Protein AF-A0A6H1K9W4-F1 (afdb_monomer)

Secondary structure (DSSP, 8-state):
--HHHHHHHHHHHHHHHHHHHTT--GGGTT-B-SSTT-BHHHHTT---PPPHHHHHHHHHHHGGGHHHHHHTSSSPPPPPPPTT--HHHHHHHHTT---

Sequence (99 aa):
MDDDEILRS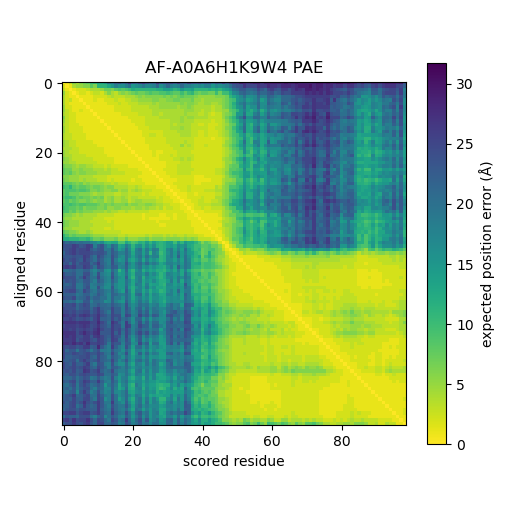HGEALALFGTRVQAVRDDQWDGPTPCTDWSVRALVGAEERLPDRLASAALREVEPYARGLSASGLFAPAVEPPPDADALTRLLCLLGRRP

Mean predicted aligned error: 10.66 Å

Nearest PDB structures (foldseek):
  1bbu-assembly1_A-2  TM=2.500E-01  e=7.419E+00  Escherichia coli K-12

pLDDT: mean 90.24, std 6.72, range [63.31, 97.44]

Structure (mmCIF, N/CA/C/O backbone):
data_AF-A0A6H1K9W4-F1
#
_entry.id   AF-A0A6H1K9W4-F1
#
loop_
_atom_site.group_PDB
_atom_site.id
_atom_site.type_symbol
_atom_site.label_atom_id
_atom_site.label_alt_id
_atom_site.label_comp_id
_atom_site.label_asym_id
_atom_site.label_entity_id
_atom_site.label_seq_id
_atom_site.pdbx_PDB_ins_code
_atom_site.Cartn_x
_atom_site.Cartn_y
_atom_site.Cartn_z
_atom_site.occupancy
_atom_site.B_iso_or_equiv
_atom_site.auth_seq_id
_atom_site.auth_comp_id
_atom_site.auth_asym_id
_atom_site.auth_atom_id
_atom_site.pdbx_PDB_model_num
ATOM 1 N N . MET A 1 1 ? 33.830 6.967 -4.535 1.00 63.31 1 MET A N 1
ATOM 2 C CA . MET A 1 1 ? 32.503 7.350 -5.039 1.00 63.31 1 MET A CA 1
ATOM 3 C C . MET A 1 1 ? 32.008 8.399 -4.081 1.00 63.31 1 MET A C 1
ATOM 5 O O . MET A 1 1 ? 32.097 8.154 -2.884 1.00 63.31 1 MET A O 1
ATOM 9 N N . ASP A 1 2 ? 31.684 9.572 -4.600 1.00 89.94 2 ASP A N 1
ATOM 10 C CA . ASP A 1 2 ? 31.289 10.732 -3.804 1.00 89.94 2 ASP A CA 1
ATOM 11 C C . ASP A 1 2 ? 29.798 10.636 -3.440 1.00 89.94 2 ASP A C 1
ATOM 13 O O . ASP A 1 2 ? 29.003 10.152 -4.250 1.00 89.94 2 ASP A O 1
ATOM 17 N N . ASP A 1 3 ? 29.407 11.059 -2.238 1.00 86.69 3 ASP A N 1
ATOM 18 C CA . ASP A 1 3 ? 28.018 10.920 -1.768 1.00 86.69 3 ASP A CA 1
ATOM 19 C C . ASP A 1 3 ? 27.053 11.769 -2.618 1.00 86.69 3 ASP A C 1
ATOM 21 O O . ASP A 1 3 ? 25.948 11.327 -2.946 1.00 86.69 3 ASP A O 1
ATOM 25 N N . ASP A 1 4 ? 27.502 12.940 -3.080 1.00 90.88 4 ASP A N 1
ATOM 26 C CA . ASP A 1 4 ? 26.736 13.810 -3.981 1.00 90.88 4 ASP A CA 1
ATOM 27 C C . ASP A 1 4 ? 26.510 13.165 -5.356 1.00 90.88 4 ASP A C 1
ATOM 29 O O . ASP A 1 4 ? 25.444 13.301 -5.967 1.00 90.88 4 ASP A O 1
ATOM 33 N N . GLU A 1 5 ? 27.491 12.405 -5.845 1.00 94.06 5 GLU A N 1
ATOM 34 C CA . GLU A 1 5 ? 27.373 11.655 -7.093 1.00 94.06 5 GLU A CA 1
ATOM 35 C C . GLU A 1 5 ? 26.330 10.533 -6.974 1.00 94.06 5 GLU A C 1
ATOM 37 O O . GLU A 1 5 ? 25.516 10.349 -7.888 1.00 94.06 5 GLU A O 1
ATOM 42 N N . ILE A 1 6 ? 26.314 9.826 -5.836 1.00 94.06 6 ILE A N 1
ATOM 43 C CA . ILE A 1 6 ? 25.327 8.778 -5.534 1.00 94.06 6 ILE A CA 1
ATOM 44 C C . ILE A 1 6 ? 23.918 9.372 -5.490 1.00 94.06 6 ILE A C 1
ATOM 46 O O . ILE A 1 6 ? 23.011 8.849 -6.144 1.00 94.06 6 ILE A O 1
ATOM 50 N N . LEU A 1 7 ? 23.728 10.476 -4.764 1.00 95.38 7 LEU A N 1
ATOM 51 C CA . LEU A 1 7 ? 22.422 11.123 -4.625 1.00 95.38 7 LEU A CA 1
ATOM 52 C C . LEU A 1 7 ? 21.902 11.667 -5.961 1.00 95.38 7 LEU A C 1
ATOM 54 O O . LEU A 1 7 ? 20.724 11.488 -6.282 1.00 95.38 7 LEU A O 1
ATOM 58 N N . ARG A 1 8 ? 22.774 12.268 -6.779 1.00 94.81 8 ARG A N 1
ATOM 59 C CA . ARG A 1 8 ? 22.409 12.742 -8.122 1.00 94.81 8 ARG A CA 1
ATOM 60 C C . ARG A 1 8 ? 21.978 11.588 -9.029 1.00 94.81 8 ARG A C 1
ATOM 62 O O . ARG A 1 8 ? 20.915 11.660 -9.644 1.00 94.81 8 ARG A O 1
ATOM 69 N N . SER A 1 9 ? 22.772 10.517 -9.082 1.00 95.38 9 SER A N 1
ATOM 70 C CA . SER A 1 9 ? 22.464 9.322 -9.880 1.00 95.38 9 SER A CA 1
ATOM 71 C C . SER A 1 9 ? 21.146 8.672 -9.440 1.00 95.38 9 SER A C 1
ATOM 73 O O . SER A 1 9 ? 20.316 8.290 -10.267 1.00 95.38 9 SER A O 1
ATOM 75 N N . HIS A 1 10 ? 20.898 8.626 -8.128 1.00 93.25 10 HIS A N 1
ATOM 76 C CA . HIS A 1 10 ? 19.640 8.141 -7.571 1.00 93.25 10 HIS A CA 1
ATOM 77 C C . HIS A 1 10 ? 18.437 8.989 -8.018 1.00 93.25 10 HIS A C 1
ATOM 79 O O . HIS A 1 10 ? 17.419 8.440 -8.447 1.00 93.25 10 HIS A O 1
ATOM 85 N N . GLY A 1 11 ? 18.560 10.320 -7.987 1.00 95.81 11 GLY A N 1
ATOM 86 C CA . GLY A 1 11 ? 17.514 11.231 -8.459 1.00 95.81 11 GLY A CA 1
ATOM 87 C C . GLY A 1 11 ? 17.197 11.062 -9.949 1.00 95.81 11 GLY A C 1
ATOM 88 O O . GLY A 1 11 ? 16.027 10.986 -10.331 1.00 95.81 11 GLY A O 1
ATOM 89 N N . GLU A 1 12 ? 18.227 10.935 -10.790 1.00 97.44 12 GLU A N 1
ATOM 90 C CA . GLU A 1 12 ? 18.076 10.679 -12.230 1.00 97.44 12 GLU A CA 1
ATOM 91 C C . GLU A 1 12 ? 17.371 9.338 -12.497 1.00 97.44 12 GLU A C 1
ATOM 93 O O . GLU A 1 12 ? 16.456 9.264 -13.325 1.00 97.44 12 GLU A O 1
ATOM 98 N N . ALA A 1 13 ? 17.736 8.288 -11.755 1.00 95.88 13 ALA A N 1
ATOM 99 C CA . ALA A 1 13 ? 17.106 6.975 -11.857 1.00 95.88 13 ALA A CA 1
ATOM 100 C C . ALA A 1 13 ? 15.612 7.010 -11.486 1.00 95.88 13 ALA A C 1
ATOM 102 O O . ALA A 1 13 ? 14.787 6.466 -12.227 1.00 95.88 13 ALA A O 1
ATOM 103 N N . LEU A 1 14 ? 15.242 7.689 -10.392 1.00 95.38 14 LEU A N 1
ATOM 104 C CA . LEU A 1 14 ? 13.839 7.836 -9.985 1.00 95.38 14 LEU A CA 1
ATOM 105 C C . LEU A 1 14 ? 13.015 8.625 -11.013 1.00 95.38 14 LEU A C 1
ATOM 107 O O . LEU A 1 14 ? 11.885 8.235 -11.316 1.00 95.38 14 LEU A O 1
ATOM 111 N N . ALA A 1 15 ? 13.575 9.687 -11.600 1.00 95.19 15 ALA A N 1
ATOM 112 C CA . ALA A 1 15 ? 12.893 10.468 -12.634 1.00 95.19 15 ALA A CA 1
ATOM 113 C C . ALA A 1 15 ? 12.631 9.637 -13.904 1.00 95.19 15 ALA A C 1
ATOM 115 O O . ALA A 1 15 ? 11.528 9.653 -14.466 1.00 95.19 15 ALA A O 1
ATOM 116 N N . LEU A 1 16 ? 13.628 8.861 -14.341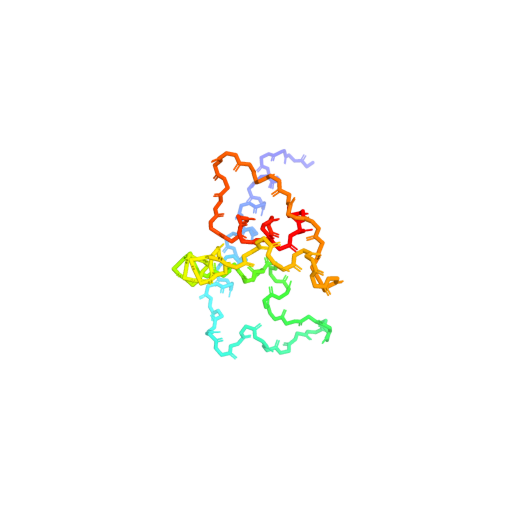 1.00 96.75 16 LEU A N 1
ATOM 117 C CA . LEU A 1 16 ? 13.508 7.966 -15.493 1.00 96.75 16 LEU A CA 1
ATOM 118 C C . LEU A 1 16 ? 12.503 6.834 -15.250 1.00 96.75 16 LEU A C 1
ATOM 120 O O . LEU A 1 16 ? 11.760 6.479 -16.172 1.00 96.75 16 LEU A O 1
ATOM 124 N N . PHE A 1 17 ? 12.479 6.275 -14.040 1.00 94.19 17 PHE A N 1
ATOM 125 C CA . PHE A 1 17 ? 11.500 5.270 -13.629 1.00 94.19 17 PHE A CA 1
ATOM 126 C C . PHE A 1 17 ? 10.081 5.851 -13.629 1.00 94.19 17 PHE A C 1
ATOM 128 O O . PHE A 1 17 ? 9.207 5.323 -14.317 1.00 94.19 17 PHE A O 1
ATOM 135 N N . GLY A 1 18 ? 9.870 6.985 -12.953 1.00 93.50 18 GLY A N 1
ATOM 136 C CA . GLY A 1 18 ? 8.563 7.640 -12.865 1.00 93.50 18 GLY A CA 1
ATOM 137 C C . GLY A 1 18 ? 7.980 7.991 -14.235 1.00 93.50 18 GLY A C 1
ATOM 138 O O . GLY A 1 18 ? 6.815 7.699 -14.495 1.00 93.50 18 GLY A O 1
ATOM 139 N N . THR A 1 19 ? 8.812 8.501 -15.152 1.00 97.06 19 THR A N 1
ATOM 140 C CA . THR A 1 19 ? 8.408 8.802 -16.541 1.00 97.06 19 THR A CA 1
ATOM 141 C C . THR A 1 19 ? 7.850 7.566 -17.263 1.00 97.06 19 THR A C 1
ATOM 143 O O . THR A 1 19 ? 6.921 7.677 -18.059 1.00 97.06 19 THR A O 1
ATOM 146 N N . ARG A 1 20 ? 8.395 6.371 -16.992 1.00 95.25 20 ARG A N 1
ATOM 147 C CA . ARG A 1 20 ? 7.952 5.111 -17.616 1.00 95.25 20 ARG A CA 1
ATOM 148 C C . ARG A 1 20 ? 6.680 4.566 -16.979 1.00 95.25 20 ARG A C 1
ATOM 150 O O . ARG A 1 20 ? 5.789 4.152 -17.712 1.00 95.25 20 ARG A O 1
ATOM 157 N N . VAL A 1 21 ? 6.575 4.601 -15.650 1.00 94.00 21 VAL A N 1
ATOM 158 C CA . VAL A 1 21 ? 5.362 4.178 -14.924 1.00 94.00 21 VAL A CA 1
ATOM 159 C C . VAL A 1 21 ? 4.159 5.028 -15.342 1.00 94.00 21 VAL A C 1
ATOM 161 O O . VAL A 1 21 ? 3.087 4.491 -15.592 1.00 94.00 21 VAL A O 1
ATOM 164 N N . GLN A 1 22 ? 4.352 6.339 -15.508 1.00 92.44 22 GLN A N 1
ATOM 165 C CA . GLN A 1 22 ? 3.302 7.264 -15.955 1.00 92.44 22 GLN A CA 1
ATOM 166 C C . GLN A 1 22 ? 2.829 7.025 -17.399 1.00 92.44 22 GLN A C 1
ATOM 168 O O . GLN A 1 22 ? 1.750 7.482 -17.764 1.00 92.44 22 GLN A O 1
ATOM 173 N N . ALA A 1 23 ? 3.614 6.327 -18.223 1.00 95.38 23 ALA A N 1
ATOM 174 C CA . ALA A 1 23 ? 3.249 6.005 -19.601 1.00 95.38 23 ALA A CA 1
ATOM 175 C C . ALA A 1 23 ? 2.437 4.698 -19.732 1.00 95.38 23 ALA A C 1
ATOM 177 O O . ALA A 1 23 ? 1.985 4.378 -20.834 1.00 95.38 23 ALA A O 1
ATOM 178 N N . VAL A 1 24 ? 2.262 3.938 -18.642 1.00 93.44 24 VAL A N 1
ATOM 179 C CA . VAL A 1 24 ? 1.461 2.704 -18.618 1.00 93.44 24 VAL A CA 1
ATOM 180 C C . VAL A 1 24 ? -0.021 3.072 -18.670 1.00 93.44 24 VAL A C 1
ATOM 182 O O . VAL A 1 24 ? -0.523 3.790 -17.807 1.00 93.44 24 VAL A O 1
ATOM 185 N N . ARG A 1 25 ? -0.730 2.591 -19.693 1.00 92.38 25 ARG A N 1
ATOM 186 C CA . ARG A 1 25 ? -2.183 2.767 -19.817 1.00 92.38 25 ARG A CA 1
ATOM 187 C C . ARG A 1 25 ? -2.939 1.802 -18.900 1.00 92.38 25 ARG A C 1
ATOM 189 O O . ARG A 1 25 ? -2.415 0.750 -18.542 1.00 92.38 25 ARG A O 1
ATOM 196 N N . ASP A 1 26 ? -4.204 2.107 -18.617 1.00 86.50 26 ASP A N 1
ATOM 197 C CA . ASP A 1 26 ? -5.059 1.290 -17.744 1.00 86.50 26 ASP A CA 1
ATOM 198 C C . ASP A 1 26 ? -5.159 -0.181 -18.190 1.00 86.50 26 ASP A C 1
ATOM 200 O O . ASP A 1 26 ? -5.107 -1.086 -17.362 1.00 86.50 26 ASP A O 1
ATOM 204 N N . ASP A 1 27 ? -5.219 -0.433 -19.502 1.00 90.06 27 ASP A N 1
ATOM 205 C CA . ASP A 1 27 ? -5.281 -1.776 -20.099 1.00 90.06 27 ASP A CA 1
ATOM 206 C C . ASP A 1 27 ? -3.957 -2.559 -20.023 1.00 90.06 27 ASP A C 1
ATOM 208 O O . ASP A 1 27 ? -3.908 -3.732 -20.390 1.00 90.06 27 ASP A O 1
ATOM 212 N N . GLN A 1 28 ? -2.869 -1.924 -19.579 1.00 93.50 28 GLN A N 1
ATOM 213 C CA . GLN A 1 28 ? -1.522 -2.500 -19.588 1.00 93.50 28 GLN A CA 1
ATOM 214 C C . GLN A 1 28 ? -1.022 -2.930 -18.210 1.00 93.50 28 GLN A C 1
ATOM 216 O O . GLN A 1 28 ? 0.001 -3.613 -18.138 1.00 93.50 28 GLN A O 1
ATOM 221 N N . TRP A 1 29 ? -1.712 -2.564 -17.127 1.00 91.31 29 TRP A N 1
ATOM 222 C CA . TRP A 1 29 ? -1.281 -2.896 -15.764 1.00 91.31 29 TRP A CA 1
ATOM 223 C C . TRP A 1 29 ? -1.182 -4.401 -15.509 1.00 91.31 29 TRP A C 1
ATOM 225 O O . TRP A 1 29 ? -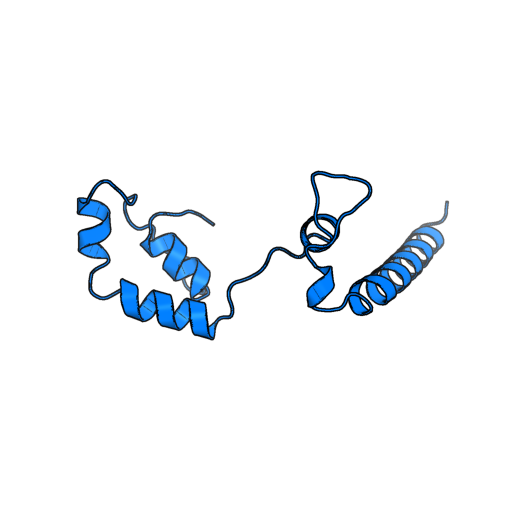0.298 -4.835 -14.768 1.00 91.31 29 TRP A O 1
ATOM 235 N N . ASP A 1 30 ? -2.017 -5.180 -16.197 1.00 90.19 30 ASP A N 1
ATOM 236 C CA . ASP A 1 30 ? -2.047 -6.645 -16.139 1.00 90.19 30 ASP A CA 1
ATOM 237 C C . ASP A 1 30 ? -1.287 -7.305 -17.306 1.00 90.19 30 ASP A C 1
ATOM 239 O O . ASP A 1 30 ? -1.343 -8.519 -17.500 1.00 90.19 30 ASP A O 1
ATOM 243 N N . GLY A 1 31 ? -0.567 -6.502 -18.098 1.00 91.12 31 GLY A N 1
ATOM 244 C CA . GLY A 1 31 ? 0.227 -6.970 -19.227 1.00 91.12 31 GLY A CA 1
ATOM 245 C C . GLY A 1 31 ? 1.418 -7.845 -18.803 1.00 91.12 31 GLY A C 1
ATOM 246 O O . GLY A 1 31 ? 1.918 -7.715 -17.680 1.00 91.12 31 GLY A O 1
ATOM 247 N N . PRO A 1 32 ? 1.904 -8.724 -19.702 1.00 88.75 32 PRO A N 1
ATOM 248 C CA . PRO A 1 32 ? 3.001 -9.639 -19.407 1.00 88.75 32 PRO A CA 1
ATOM 249 C C . PRO A 1 32 ? 4.320 -8.887 -19.219 1.00 88.75 32 PRO A C 1
ATOM 251 O O . PRO A 1 32 ? 4.612 -7.921 -19.927 1.00 88.75 32 PRO A O 1
ATOM 254 N N . THR A 1 33 ? 5.158 -9.385 -18.315 1.00 90.94 33 THR A N 1
ATOM 255 C CA . THR A 1 33 ? 6.537 -8.915 -18.141 1.00 90.94 33 THR A CA 1
ATOM 256 C C . THR A 1 33 ? 7.524 -10.066 -18.388 1.00 90.94 33 THR A C 1
ATOM 258 O O . THR A 1 33 ? 7.115 -11.230 -18.407 1.00 90.94 33 THR A O 1
ATOM 261 N N . PRO A 1 34 ? 8.828 -9.791 -18.600 1.00 92.75 34 PRO A N 1
ATOM 262 C CA . PRO A 1 34 ? 9.842 -10.844 -18.717 1.00 92.75 34 PRO A CA 1
ATOM 263 C C . PRO A 1 34 ? 9.920 -11.759 -17.485 1.00 92.75 34 PRO A C 1
ATOM 265 O O . PRO A 1 34 ? 10.268 -12.931 -17.610 1.00 92.75 34 PRO A O 1
ATOM 268 N N . CYS A 1 35 ? 9.569 -11.235 -16.308 1.00 88.50 35 CYS A N 1
ATOM 269 C CA . CYS A 1 35 ? 9.294 -12.032 -15.122 1.00 88.50 35 CYS A CA 1
ATOM 270 C C . CYS A 1 35 ? 7.854 -12.535 -15.235 1.00 88.50 35 CYS A C 1
ATOM 272 O O . CYS A 1 35 ? 6.925 -11.853 -14.818 1.00 88.50 35 CYS A O 1
ATOM 274 N N . THR A 1 36 ? 7.655 -13.709 -15.832 1.00 87.56 36 THR A N 1
ATOM 275 C CA . THR A 1 36 ? 6.322 -14.207 -16.225 1.00 87.56 36 THR A CA 1
ATOM 276 C C . THR A 1 36 ? 5.311 -14.309 -15.083 1.00 87.56 36 THR A C 1
ATOM 278 O O . THR A 1 36 ? 4.112 -14.305 -15.339 1.00 87.56 36 THR A O 1
ATOM 281 N N . ASP A 1 37 ? 5.781 -14.368 -13.839 1.00 87.19 37 ASP A N 1
ATOM 282 C CA . ASP A 1 37 ? 4.933 -14.402 -12.646 1.00 87.19 37 ASP A CA 1
ATOM 283 C C . ASP A 1 37 ? 4.391 -13.018 -12.244 1.00 87.19 37 ASP A C 1
ATOM 285 O O . ASP A 1 37 ? 3.592 -12.914 -11.314 1.00 87.19 37 ASP A O 1
ATOM 289 N N . TRP A 1 38 ? 4.870 -11.935 -12.863 1.00 88.38 38 TRP A N 1
ATOM 290 C CA . TRP A 1 38 ? 4.609 -10.560 -12.442 1.00 88.38 38 TRP A CA 1
ATOM 291 C C . TRP A 1 38 ? 3.907 -9.782 -13.554 1.00 88.38 38 TRP A C 1
ATOM 293 O O . TRP A 1 38 ? 4.405 -9.685 -14.679 1.00 88.38 38 TRP A O 1
ATOM 303 N N . SER A 1 39 ? 2.772 -9.170 -13.215 1.00 90.81 39 SER A N 1
ATOM 304 C CA . SER A 1 39 ? 2.175 -8.112 -14.028 1.00 90.81 39 SER A CA 1
ATOM 305 C C . SER A 1 39 ? 2.986 -6.820 -13.914 1.00 90.81 39 SER A C 1
ATOM 307 O O . SER A 1 39 ? 3.804 -6.665 -13.004 1.00 90.81 39 SER A O 1
ATOM 309 N N . VAL A 1 40 ? 2.744 -5.851 -14.801 1.00 91.44 40 VAL A N 1
ATOM 310 C CA . VAL A 1 40 ? 3.356 -4.513 -14.689 1.00 91.44 40 VAL A CA 1
ATOM 311 C C . VAL A 1 40 ? 3.054 -3.892 -13.322 1.00 91.44 40 VAL A C 1
ATOM 313 O O . VAL A 1 40 ? 3.946 -3.316 -12.702 1.00 91.44 40 VAL A O 1
ATOM 316 N N . ARG A 1 41 ? 1.831 -4.076 -12.809 1.00 89.94 41 ARG A N 1
ATOM 317 C CA . ARG A 1 41 ? 1.423 -3.641 -11.466 1.00 89.94 41 ARG A CA 1
ATOM 318 C C . ARG A 1 41 ? 2.282 -4.257 -10.359 1.00 89.94 41 ARG A C 1
ATOM 320 O O . ARG A 1 41 ? 2.776 -3.528 -9.499 1.00 89.94 41 ARG A O 1
ATOM 327 N N . ALA A 1 42 ? 2.478 -5.576 -10.397 1.00 86.38 42 ALA A N 1
ATOM 328 C CA . ALA A 1 42 ? 3.325 -6.284 -9.439 1.00 86.38 42 ALA A CA 1
ATOM 329 C C . ALA A 1 42 ? 4.793 -5.841 -9.556 1.00 86.38 42 ALA A C 1
ATOM 331 O O . ALA A 1 42 ? 5.457 -5.610 -8.548 1.00 86.38 42 ALA A O 1
ATOM 332 N N . LEU A 1 43 ? 5.271 -5.635 -10.786 1.00 89.88 43 LEU A N 1
ATOM 333 C CA . LEU A 1 43 ? 6.643 -5.228 -11.077 1.00 89.88 43 LEU A CA 1
ATOM 334 C C . LEU A 1 43 ? 7.018 -3.865 -10.497 1.00 89.88 43 LEU A C 1
ATOM 336 O O . LEU A 1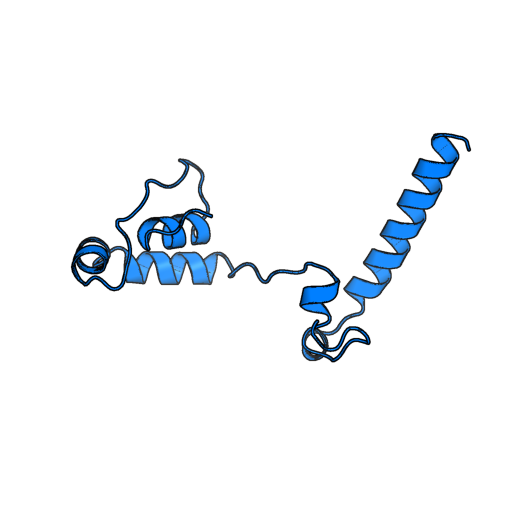 43 ? 8.157 -3.682 -10.072 1.00 89.88 43 LEU A O 1
ATOM 340 N N . VAL A 1 44 ? 6.084 -2.917 -10.462 1.00 89.38 44 VAL A N 1
ATOM 341 C CA . VAL A 1 44 ? 6.342 -1.570 -9.928 1.00 89.38 44 VAL A CA 1
ATOM 342 C C . VAL A 1 44 ? 5.932 -1.412 -8.459 1.00 89.38 44 VAL A C 1
ATOM 344 O O . VAL A 1 44 ? 6.028 -0.310 -7.925 1.00 89.38 44 VAL A O 1
ATOM 347 N N . GLY A 1 45 ? 5.451 -2.479 -7.809 1.00 84.12 45 GLY A N 1
ATOM 348 C CA . GLY A 1 45 ? 4.944 -2.423 -6.434 1.00 84.12 45 GLY A CA 1
ATOM 349 C C . GLY A 1 45 ? 3.647 -1.618 -6.285 1.00 84.12 45 GLY A C 1
ATOM 350 O O . GLY A 1 45 ? 3.365 -1.103 -5.205 1.00 84.12 45 GLY A O 1
ATOM 351 N N . ALA A 1 46 ? 2.857 -1.483 -7.355 1.00 73.88 46 ALA A N 1
ATOM 352 C CA . ALA A 1 46 ? 1.600 -0.731 -7.358 1.00 73.88 46 ALA A CA 1
ATOM 353 C C . ALA A 1 46 ? 0.424 -1.578 -6.834 1.00 73.88 46 ALA A C 1
ATOM 355 O O . ALA A 1 46 ? -0.592 -1.732 -7.522 1.00 73.88 46 ALA A O 1
ATOM 356 N N . GLU A 1 47 ? 0.561 -2.145 -5.630 1.00 67.38 47 GLU A N 1
ATOM 357 C CA . GLU A 1 47 ? -0.543 -2.843 -4.960 1.00 67.38 47 GLU A CA 1
ATOM 358 C C . GLU A 1 47 ? -1.801 -1.960 -4.943 1.00 67.38 47 GLU A C 1
ATOM 360 O O . GLU A 1 47 ? -1.777 -0.782 -4.578 1.00 67.38 47 GLU A O 1
ATOM 365 N N . GLU A 1 48 ? -2.910 -2.520 -5.422 1.00 63.66 48 GLU A N 1
ATOM 366 C CA . GLU A 1 48 ? -4.133 -1.775 -5.679 1.00 63.66 48 GLU A CA 1
ATOM 367 C C . GLU A 1 48 ? -4.874 -1.509 -4.364 1.00 63.66 48 GLU A C 1
ATOM 369 O O . GLU A 1 48 ? -5.553 -2.373 -3.809 1.00 63.66 48 GLU A O 1
ATOM 374 N N . ARG A 1 49 ? -4.729 -0.291 -3.837 1.00 67.88 49 ARG A N 1
ATOM 375 C CA . ARG A 1 49 ? -5.476 0.159 -2.661 1.00 67.88 49 ARG A CA 1
ATOM 376 C C . ARG A 1 49 ? -6.937 0.367 -3.062 1.00 67.88 49 ARG A C 1
ATOM 378 O O . ARG A 1 49 ? -7.230 1.132 -3.982 1.00 67.88 49 ARG A O 1
ATOM 385 N N . LEU A 1 50 ? -7.854 -0.319 -2.379 1.00 73.50 50 LEU A N 1
ATOM 386 C CA . LEU A 1 50 ? -9.288 -0.181 -2.628 1.00 73.50 50 LEU A CA 1
ATOM 387 C C . LEU A 1 50 ? -9.679 1.303 -2.470 1.00 73.50 50 LEU A C 1
ATOM 389 O O . LEU A 1 50 ? -9.377 1.876 -1.423 1.00 73.50 50 LEU A O 1
ATOM 393 N N . PRO A 1 51 ? -10.346 1.942 -3.451 1.00 82.62 51 PRO A N 1
ATOM 394 C CA . PRO A 1 51 ? -10.726 3.344 -3.328 1.00 82.62 51 PRO A CA 1
ATOM 395 C C . PRO A 1 51 ? -11.527 3.594 -2.050 1.00 82.62 51 PRO A C 1
ATOM 397 O O . PRO A 1 51 ? -12.487 2.867 -1.784 1.00 82.62 51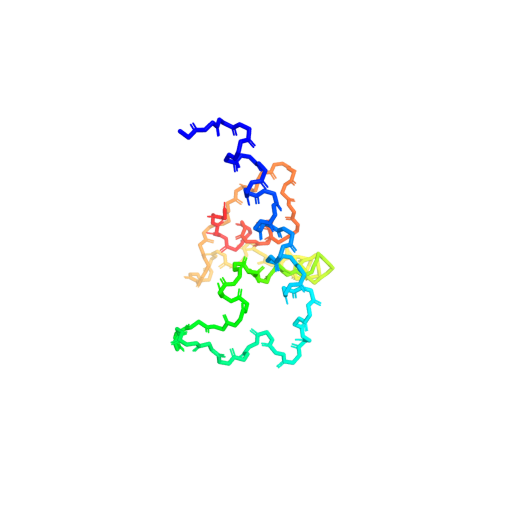 PRO A O 1
ATOM 400 N N . ASP A 1 52 ? -11.210 4.661 -1.314 1.00 84.88 52 ASP A N 1
ATOM 401 C CA . ASP A 1 52 ? -11.803 4.940 0.004 1.00 84.88 52 ASP A CA 1
ATOM 402 C C . ASP A 1 52 ? -13.331 4.920 0.004 1.00 84.88 52 ASP A C 1
ATOM 404 O O . ASP A 1 52 ? -13.955 4.466 0.959 1.00 84.88 52 ASP A O 1
ATOM 408 N N . ARG A 1 53 ? -13.961 5.364 -1.090 1.00 91.19 53 ARG A N 1
ATOM 409 C CA . ARG A 1 53 ? -15.423 5.326 -1.247 1.00 91.19 53 ARG A CA 1
ATOM 410 C C . ARG A 1 53 ? -15.980 3.900 -1.262 1.00 91.19 53 ARG A C 1
ATOM 412 O O . ARG A 1 53 ? -17.040 3.659 -0.694 1.00 91.19 53 ARG A 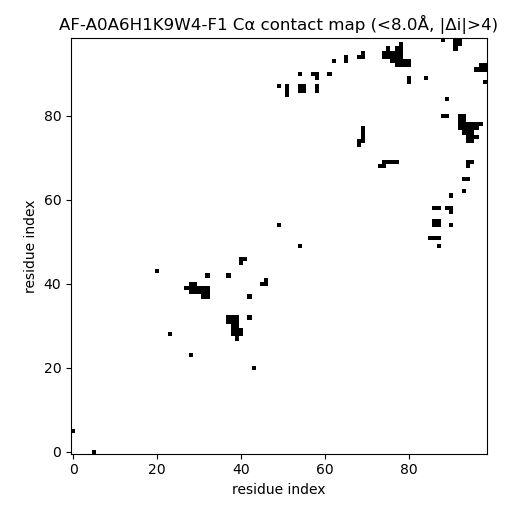O 1
ATOM 419 N N . LEU A 1 54 ? -15.277 2.971 -1.909 1.00 90.75 54 LEU A N 1
ATOM 420 C CA . LEU A 1 54 ? -15.655 1.562 -1.979 1.00 90.75 54 LEU A CA 1
ATOM 421 C C . LEU A 1 54 ? -15.334 0.875 -0.657 1.00 90.75 54 LEU A C 1
ATOM 423 O O . LEU A 1 54 ? -16.164 0.122 -0.162 1.00 90.75 54 LEU A O 1
ATOM 427 N N . ALA A 1 55 ? -14.196 1.211 -0.044 1.00 92.38 55 ALA A N 1
ATOM 428 C CA . ALA A 1 55 ? -13.832 0.698 1.272 1.00 92.38 55 ALA A CA 1
ATOM 429 C C . ALA A 1 55 ? -14.847 1.144 2.333 1.00 92.38 55 ALA A C 1
ATOM 431 O O . ALA A 1 55 ? -15.342 0.331 3.102 1.00 92.38 55 ALA A O 1
ATOM 432 N N . SER A 1 56 ? -15.253 2.415 2.303 1.00 95.06 56 SER A N 1
ATOM 433 C CA . SER A 1 56 ? -16.279 2.974 3.191 1.00 95.06 56 SER A CA 1
ATOM 434 C C . SER A 1 56 ? -17.676 2.428 2.897 1.00 95.06 56 SER A C 1
ATOM 436 O O . SER A 1 56 ? -18.486 2.288 3.809 1.00 95.06 56 SER A O 1
ATOM 438 N N . ALA A 1 57 ? -18.005 2.145 1.632 1.00 95.44 57 ALA A N 1
ATOM 439 C CA . ALA A 1 57 ? -19.269 1.500 1.280 1.00 95.44 57 ALA A CA 1
ATOM 440 C C . ALA A 1 57 ? -19.321 0.064 1.813 1.00 95.44 57 ALA A C 1
ATOM 442 O O . ALA A 1 57 ? -20.279 -0.290 2.493 1.00 95.44 57 ALA A O 1
ATOM 443 N N . ALA A 1 58 ? -18.269 -0.720 1.581 1.00 93.88 58 ALA A N 1
ATOM 444 C CA . ALA A 1 58 ? -18.150 -2.076 2.098 1.00 93.88 58 ALA A CA 1
ATOM 445 C C . ALA A 1 58 ? -18.146 -2.104 3.634 1.00 93.88 58 ALA A C 1
ATOM 447 O O . ALA A 1 58 ? -18.839 -2.924 4.226 1.00 93.88 58 ALA A O 1
ATOM 448 N N . LEU A 1 59 ? -17.435 -1.175 4.283 1.00 95.12 59 LEU A N 1
ATOM 449 C CA . LEU A 1 59 ? -17.431 -1.050 5.740 1.00 95.12 59 LEU A CA 1
ATOM 450 C C . LEU A 1 59 ? -18.841 -0.811 6.294 1.00 95.12 59 LEU A C 1
ATOM 452 O O . LEU A 1 59 ? -19.276 -1.553 7.169 1.00 95.12 59 LEU A O 1
ATOM 456 N N . ARG A 1 60 ? -19.582 0.157 5.738 1.00 96.00 60 ARG A N 1
ATOM 457 C CA . ARG A 1 60 ? -20.965 0.445 6.160 1.00 96.00 60 ARG A CA 1
ATOM 458 C C . ARG A 1 60 ? -21.924 -0.717 5.926 1.00 96.00 60 ARG A C 1
ATOM 460 O O . ARG A 1 60 ? -22.853 -0.890 6.705 1.00 96.00 60 ARG A O 1
ATOM 467 N N . GLU A 1 61 ? -21.726 -1.480 4.856 1.00 95.69 61 GLU A N 1
ATOM 468 C CA . GLU A 1 61 ? -22.527 -2.677 4.589 1.00 95.69 61 GLU A CA 1
ATOM 469 C C . GLU A 1 61 ? -22.242 -3.791 5.597 1.00 95.69 61 GLU A C 1
ATOM 471 O O . GLU A 1 61 ? -23.162 -4.487 6.011 1.00 95.69 61 GLU A O 1
ATOM 476 N N . VAL A 1 62 ? -20.985 -3.963 6.008 1.00 94.06 62 VAL A N 1
ATOM 477 C CA . VAL A 1 62 ? -20.552 -5.065 6.879 1.00 94.06 62 VAL A CA 1
ATOM 478 C C . VAL A 1 62 ? -20.798 -4.778 8.364 1.00 94.06 62 VAL A C 1
ATOM 480 O O . VAL A 1 62 ? -21.167 -5.687 9.113 1.00 94.06 62 VAL A O 1
ATOM 483 N N . GLU A 1 63 ? -20.622 -3.529 8.804 1.00 92.31 63 GLU A N 1
ATOM 484 C CA . GLU A 1 63 ? -20.772 -3.097 10.204 1.00 92.31 63 GLU A CA 1
ATOM 485 C C . GLU A 1 63 ? -22.042 -3.621 10.909 1.00 92.31 63 GLU A C 1
ATOM 487 O O . GLU A 1 63 ? -21.911 -4.165 12.012 1.00 92.31 63 GLU A O 1
ATOM 492 N N . PRO A 1 64 ? -23.252 -3.552 10.313 1.00 94.94 64 PRO A N 1
ATOM 493 C CA . PRO A 1 64 ? -24.494 -3.945 10.980 1.00 94.94 64 PRO A CA 1
ATOM 494 C C . PRO A 1 64 ? -24.535 -5.400 11.459 1.00 94.94 64 PRO A C 1
ATOM 496 O O . PRO A 1 64 ? -25.190 -5.698 12.459 1.00 94.94 64 PRO A O 1
ATOM 499 N N . TYR A 1 65 ? -23.847 -6.312 10.769 1.00 90.06 65 TYR A N 1
ATOM 500 C CA . TYR A 1 65 ? -23.841 -7.744 11.091 1.00 90.06 65 TYR A CA 1
ATOM 501 C C . TYR A 1 65 ? -22.451 -8.286 11.441 1.00 90.06 65 TYR A C 1
ATOM 503 O O . TYR A 1 65 ? -22.296 -9.492 11.647 1.00 90.06 65 TYR A O 1
ATOM 511 N N . ALA A 1 66 ? -21.450 -7.417 11.600 1.00 87.06 66 ALA A N 1
ATOM 512 C CA . ALA A 1 66 ? -20.070 -7.816 11.863 1.00 87.06 66 ALA A CA 1
ATOM 513 C C . ALA A 1 66 ? -19.903 -8.696 13.113 1.00 87.06 66 ALA A C 1
ATOM 515 O O . ALA A 1 66 ? -19.141 -9.661 13.095 1.00 87.06 66 ALA A O 1
ATOM 516 N N . ARG A 1 67 ? -20.683 -8.449 14.178 1.00 78.94 67 ARG A N 1
ATOM 517 C CA . ARG A 1 67 ? -20.681 -9.291 15.394 1.00 78.94 67 ARG A CA 1
ATOM 518 C C . ARG A 1 67 ? -21.029 -10.755 15.087 1.00 78.94 67 ARG A C 1
ATOM 520 O O . ARG A 1 67 ? -20.497 -11.660 15.724 1.00 78.94 67 ARG A O 1
ATOM 527 N N . GLY A 1 68 ? -21.926 -10.985 14.127 1.00 87.94 68 GLY A N 1
ATOM 528 C CA . GLY A 1 68 ? -22.318 -12.326 13.697 1.00 87.94 68 GLY A CA 1
ATOM 529 C C . GLY A 1 68 ? -21.246 -13.022 12.856 1.00 87.94 68 GLY A C 1
ATOM 530 O O . GLY A 1 68 ? -21.168 -14.249 12.869 1.00 87.94 68 GLY A O 1
ATOM 531 N N . LEU A 1 69 ? -20.381 -12.263 12.176 1.00 89.75 69 LEU A N 1
ATOM 532 C CA . LEU A 1 69 ? -19.352 -12.825 11.299 1.00 89.75 69 LEU A CA 1
ATOM 533 C C . LEU A 1 69 ? -18.337 -13.664 12.070 1.00 89.75 69 LEU A C 1
ATOM 535 O O . LEU A 1 69 ? -18.036 -14.778 11.648 1.00 89.75 69 LEU A O 1
ATOM 539 N N . SER A 1 70 ? -17.870 -13.202 13.230 1.00 87.00 70 SER A N 1
ATOM 540 C CA . SER A 1 70 ? -16.940 -13.984 14.056 1.00 87.00 70 SER A CA 1
ATOM 541 C C . SER A 1 70 ? -17.568 -15.287 14.578 1.00 87.00 70 SER A C 1
ATOM 543 O O . SER A 1 70 ? -16.879 -16.296 14.705 1.00 87.00 70 SER A O 1
ATOM 545 N N . ALA A 1 71 ? -18.884 -15.310 14.823 1.00 86.69 71 ALA A N 1
ATOM 546 C CA . ALA A 1 71 ? -19.601 -16.515 15.252 1.00 86.69 71 ALA A CA 1
ATOM 547 C C . ALA A 1 71 ? -19.801 -17.544 14.122 1.00 86.69 71 ALA A C 1
ATOM 549 O O . ALA A 1 71 ? -20.090 -18.705 14.401 1.00 86.69 71 ALA A O 1
ATOM 550 N N . SER A 1 72 ? -19.630 -17.145 12.856 1.00 89.62 72 SER A N 1
ATOM 551 C CA . SER A 1 72 ? -19.773 -18.048 11.704 1.00 89.62 72 SER A CA 1
ATOM 552 C C . SER A 1 72 ? -18.646 -19.081 11.580 1.00 89.62 72 SER A C 1
ATOM 554 O O . SER A 1 72 ? -18.794 -20.055 10.847 1.00 89.62 72 SER A O 1
ATOM 556 N N . GLY A 1 73 ? -17.500 -18.856 12.235 1.00 87.69 73 GLY A N 1
ATOM 557 C CA . GLY A 1 73 ? -16.284 -19.656 12.057 1.00 87.69 73 GLY A CA 1
ATOM 558 C C . GLY A 1 73 ? -15.518 -19.385 10.751 1.00 87.69 73 GLY A C 1
ATOM 559 O O . GLY A 1 73 ? -14.411 -19.892 10.592 1.00 87.69 73 GLY A O 1
ATOM 560 N N . LEU A 1 74 ? -16.060 -18.570 9.836 1.00 90.19 74 LEU A N 1
ATOM 561 C CA . LEU A 1 74 ? -15.397 -18.171 8.584 1.00 90.19 74 LEU A CA 1
ATOM 562 C C . LEU A 1 74 ? -14.475 -16.958 8.759 1.00 90.19 74 LEU A C 1
ATOM 564 O O . LEU A 1 74 ? -13.512 -16.789 8.010 1.00 90.19 74 LEU A O 1
ATOM 568 N N . PHE A 1 75 ? -14.765 -16.119 9.752 1.00 92.50 75 PHE A N 1
ATOM 569 C CA . PHE A 1 75 ? -14.005 -14.914 10.060 1.00 92.50 75 PHE A CA 1
ATOM 570 C C . PHE A 1 75 ? -13.373 -15.033 11.440 1.00 92.50 75 PHE A C 1
ATOM 572 O O . PHE A 1 75 ? -13.984 -15.546 12.379 1.00 92.50 75 PHE A O 1
ATOM 579 N N . ALA A 1 76 ? -12.143 -14.538 11.561 1.00 92.38 76 ALA A N 1
ATOM 580 C CA . ALA A 1 76 ? -11.489 -14.435 12.856 1.00 92.38 76 ALA A CA 1
ATOM 581 C C . ALA A 1 76 ? -12.218 -13.401 13.745 1.00 92.38 76 ALA A C 1
ATOM 583 O O . ALA A 1 76 ? -12.985 -12.574 13.237 1.00 92.38 76 ALA A O 1
ATOM 584 N N . PRO A 1 77 ? -12.005 -13.429 15.073 1.00 92.75 77 PRO A N 1
ATOM 585 C CA . PRO A 1 77 ? -12.480 -12.362 15.945 1.00 92.75 77 PRO A CA 1
ATOM 586 C C . PRO A 1 77 ? -11.988 -10.996 15.457 1.00 92.75 77 PRO A C 1
ATOM 588 O O . PRO A 1 77 ? -10.821 -10.866 15.078 1.00 92.75 77 PRO A O 1
ATOM 591 N N . ALA A 1 78 ? -12.876 -10.000 15.471 1.00 92.62 78 ALA A N 1
ATOM 592 C CA . ALA A 1 78 ? -12.524 -8.629 15.121 1.00 92.62 78 ALA A CA 1
ATOM 593 C C . ALA A 1 78 ? -11.362 -8.125 15.993 1.00 92.62 78 ALA A C 1
ATOM 595 O O . ALA A 1 78 ? -11.291 -8.412 17.192 1.00 92.62 78 ALA A O 1
ATOM 596 N N . VAL A 1 79 ? -10.450 -7.386 15.370 1.00 94.38 79 VAL A N 1
ATOM 597 C CA . VAL A 1 79 ? -9.308 -6.744 16.028 1.00 94.38 79 VAL A CA 1
ATOM 598 C C . VAL A 1 79 ? -9.613 -5.257 16.166 1.00 94.38 79 VAL A C 1
ATOM 600 O O . VAL A 1 79 ? -10.244 -4.680 15.285 1.00 94.38 79 VAL A O 1
ATOM 603 N N . GLU A 1 80 ? -9.170 -4.639 17.260 1.00 94.25 80 GLU A N 1
ATOM 604 C CA . GLU A 1 80 ? -9.297 -3.192 17.428 1.00 94.25 80 GLU A CA 1
ATOM 605 C C . GLU A 1 80 ? -8.407 -2.477 16.394 1.00 94.25 80 GLU A C 1
ATOM 607 O O . GLU A 1 80 ? -7.192 -2.713 16.384 1.00 94.25 80 GLU A O 1
ATOM 612 N N . PRO A 1 81 ? -8.972 -1.647 15.501 1.00 94.19 81 PRO A N 1
ATOM 613 C CA . PRO A 1 81 ? -8.173 -0.894 14.548 1.00 94.19 81 PRO A CA 1
ATOM 614 C C . PRO A 1 81 ? -7.406 0.242 15.248 1.00 94.19 81 PRO A C 1
ATOM 616 O O . PRO A 1 81 ? -7.856 0.756 16.275 1.00 94.19 81 PRO A O 1
ATOM 619 N N . PRO A 1 82 ? -6.279 0.707 14.677 1.00 94.06 82 PRO A N 1
ATOM 620 C CA . PRO A 1 82 ? -5.664 1.965 15.086 1.00 94.06 82 PRO A CA 1
ATOM 621 C C . PRO A 1 82 ? -6.686 3.120 15.107 1.00 94.06 82 PRO A C 1
ATOM 623 O O . PRO A 1 82 ? -7.601 3.146 14.275 1.00 94.06 82 PRO A O 1
ATOM 626 N N . PRO A 1 83 ? -6.550 4.094 16.026 1.00 88.44 83 PRO A N 1
ATOM 627 C CA . PRO A 1 83 ? -7.548 5.152 16.214 1.00 88.44 83 PRO A CA 1
ATOM 628 C C . PRO A 1 83 ? -7.798 5.982 14.941 1.00 88.44 83 PRO A C 1
ATOM 630 O O . PRO A 1 83 ? -8.918 6.441 14.699 1.00 88.44 83 PRO A O 1
ATOM 633 N N . ASP A 1 84 ? -6.781 6.118 14.098 1.00 91.06 84 ASP A N 1
ATOM 634 C CA . ASP A 1 84 ? -6.755 6.862 12.839 1.00 91.06 84 ASP A CA 1
ATOM 635 C C . ASP A 1 84 ? -6.802 5.964 11.589 1.00 91.06 84 ASP A C 1
ATOM 637 O O . ASP A 1 84 ? -6.571 6.437 10.477 1.00 91.06 84 ASP A O 1
ATOM 641 N N . ALA A 1 85 ? -7.134 4.679 11.751 1.00 92.62 85 ALA A N 1
ATOM 642 C CA . ALA A 1 85 ? -7.204 3.725 10.651 1.00 92.62 85 ALA A CA 1
ATOM 643 C C . ALA A 1 85 ? -8.166 4.171 9.537 1.00 92.62 85 ALA A C 1
ATOM 645 O O . ALA A 1 85 ? -9.308 4.571 9.800 1.00 92.62 85 ALA A O 1
ATOM 646 N N . ASP A 1 86 ? -7.716 4.026 8.287 1.00 92.56 86 ASP A N 1
ATOM 647 C CA . ASP A 1 86 ? -8.543 4.257 7.103 1.00 92.56 86 ASP A CA 1
ATOM 648 C C . ASP A 1 86 ? -9.691 3.228 6.996 1.00 92.56 86 ASP A C 1
ATOM 650 O O . ASP A 1 86 ? -9.741 2.222 7.710 1.00 92.56 86 ASP A O 1
ATOM 654 N N . ALA A 1 87 ? -10.666 3.488 6.119 1.00 93.25 87 ALA A N 1
ATOM 655 C CA . ALA A 1 87 ? -11.861 2.647 6.005 1.00 93.25 87 ALA A CA 1
ATOM 656 C C . ALA A 1 87 ? -11.534 1.200 5.601 1.00 93.25 87 ALA A C 1
ATOM 658 O O . ALA A 1 87 ? -12.204 0.271 6.052 1.00 93.25 87 ALA A O 1
ATOM 659 N N . LEU A 1 88 ? -10.497 1.002 4.782 1.00 92.31 88 LEU A N 1
ATOM 660 C CA . LEU A 1 88 ? -10.054 -0.328 4.375 1.00 92.31 88 LEU A CA 1
ATOM 661 C C . LEU A 1 88 ? -9.420 -1.067 5.556 1.00 92.31 88 LEU A C 1
ATOM 663 O O . LEU A 1 88 ? -9.777 -2.209 5.821 1.00 92.31 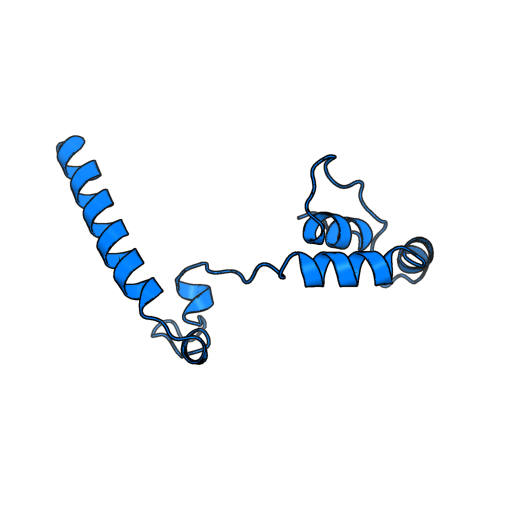88 LEU A O 1
ATOM 667 N N . THR A 1 89 ? -8.550 -0.404 6.310 1.00 93.69 89 THR A N 1
ATOM 668 C CA . THR A 1 89 ? -7.903 -0.932 7.516 1.00 93.69 89 THR A CA 1
ATOM 669 C C . THR A 1 89 ? -8.945 -1.294 8.566 1.00 93.69 89 THR A C 1
ATOM 671 O O . THR A 1 89 ? -8.921 -2.398 9.104 1.00 93.69 89 THR A O 1
ATOM 674 N N . ARG A 1 90 ? -9.930 -0.421 8.799 1.00 94.19 90 ARG A N 1
ATOM 675 C CA . ARG A 1 90 ? -11.057 -0.695 9.702 1.00 94.19 90 ARG A CA 1
ATOM 676 C C . ARG A 1 90 ? -11.879 -1.894 9.248 1.00 94.19 90 ARG A C 1
ATOM 678 O O . ARG A 1 90 ? -12.171 -2.760 10.067 1.00 94.19 90 ARG A O 1
ATOM 685 N N . LEU A 1 91 ? -12.199 -1.982 7.957 1.00 93.81 91 LEU A N 1
ATOM 686 C CA . LEU A 1 91 ? -12.889 -3.137 7.382 1.00 93.81 91 LEU A CA 1
ATOM 687 C C . LEU A 1 91 ? -12.073 -4.424 7.569 1.00 93.81 91 LEU A C 1
ATOM 689 O O . LEU A 1 91 ? -12.617 -5.439 7.992 1.00 93.81 91 LEU A O 1
ATOM 693 N N . LEU A 1 92 ? -10.766 -4.391 7.314 1.00 93.19 92 LEU A N 1
ATOM 694 C CA . LEU A 1 92 ? -9.879 -5.539 7.499 1.00 93.19 92 LEU A CA 1
ATOM 695 C C . LEU A 1 92 ? -9.821 -5.978 8.969 1.00 93.19 92 LEU A C 1
ATOM 697 O O . LEU A 1 92 ? -9.987 -7.166 9.253 1.00 93.19 92 LEU A O 1
ATOM 701 N N . CYS A 1 93 ? -9.664 -5.038 9.901 1.00 95.00 93 CYS A N 1
ATOM 702 C CA . CYS A 1 93 ? -9.692 -5.303 11.340 1.00 95.00 93 CYS A CA 1
ATOM 703 C C . CYS A 1 93 ? -11.041 -5.880 11.797 1.00 95.00 93 CYS A C 1
ATOM 705 O O . CYS A 1 93 ? -11.065 -6.854 12.555 1.00 95.00 93 CYS A O 1
ATOM 707 N N . LEU A 1 94 ? -12.156 -5.361 11.272 1.00 94.12 94 LEU A N 1
ATOM 708 C CA . LEU A 1 94 ? -13.509 -5.861 11.539 1.00 94.12 94 LEU A CA 1
ATOM 709 C C . LEU A 1 94 ? -13.694 -7.314 11.075 1.00 94.12 94 LEU A C 1
ATOM 711 O O . LEU A 1 94 ? -14.377 -8.099 11.728 1.00 94.12 94 LEU A O 1
ATOM 715 N N . LEU A 1 95 ? -13.031 -7.688 9.981 1.00 93.69 95 LEU A N 1
ATOM 716 C CA . LEU A 1 95 ? -12.988 -9.052 9.446 1.00 93.69 95 LEU A CA 1
ATOM 717 C C . LEU A 1 95 ? -11.887 -9.922 10.095 1.00 93.69 95 LEU A C 1
ATOM 719 O O . LEU A 1 95 ? -11.605 -11.031 9.628 1.00 93.69 95 LEU A O 1
ATOM 723 N N . GLY A 1 96 ? -11.256 -9.429 11.165 1.00 93.69 96 GLY A N 1
ATOM 724 C CA . GLY A 1 96 ? -10.256 -10.141 11.960 1.00 93.69 96 GLY A CA 1
ATOM 725 C C . GLY A 1 96 ? -8.868 -10.237 11.314 1.00 93.69 96 GLY A C 1
ATOM 726 O O . GLY A 1 96 ? -8.091 -11.137 11.647 1.00 93.69 96 GLY A O 1
ATOM 727 N N . ARG A 1 97 ? -8.542 -9.354 10.363 1.00 93.12 97 ARG A N 1
ATOM 728 C CA . ARG A 1 97 ? -7.207 -9.237 9.750 1.00 93.12 97 ARG A CA 1
ATOM 729 C C . ARG A 1 97 ? -6.336 -8.225 10.502 1.00 93.12 97 ARG A C 1
ATOM 731 O O . ARG A 1 97 ? -6.844 -7.338 11.180 1.00 93.12 97 ARG A O 1
ATOM 738 N N . ARG A 1 98 ? -5.014 -8.391 10.388 1.00 88.69 98 ARG A N 1
ATOM 739 C CA . ARG A 1 98 ? -3.990 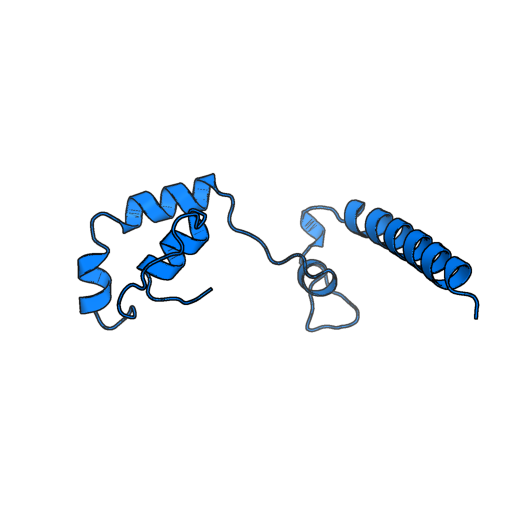-7.524 10.998 1.00 88.69 98 ARG A CA 1
ATOM 740 C C . ARG A 1 98 ? -3.094 -6.951 9.891 1.00 88.69 98 ARG A C 1
ATOM 742 O O . ARG A 1 98 ? -2.075 -7.578 9.598 1.00 88.69 98 ARG A O 1
ATOM 749 N N . PRO A 1 99 ? -3.557 -5.896 9.202 1.00 77.19 99 PRO A N 1
ATOM 750 C CA . PRO A 1 99 ? -2.760 -5.176 8.212 1.00 77.19 99 PRO A CA 1
ATOM 751 C C . PRO A 1 99 ? -1.628 -4.366 8.857 1.00 77.19 99 PRO A C 1
ATOM 753 O O . PRO A 1 99 ? -1.695 -4.121 10.085 1.00 77.19 99 PRO A O 1
#

Foldseek 3Di:
DDPVVVVVVVVVVVVVVVVVLVPQDPVQQQPADPVRVDGVCRVVVVPPDDPLVVLQVLLVVCVVCLVVLCVVVPAPCAADFDPPDGSNSNNCSSSVHDD

Radius of gyration: 20.08 Å; Cα contacts (8 Å, |Δi|>4): 83; chains: 1; bounding box: 57×34×38 Å

Solvent-accessible surface area (backbone atoms only — not comparable to full-atom values): 5842 Å² total; per-residue (Å²): 136,56,70,68,58,52,54,50,51,50,52,54,50,52,53,58,49,51,58,52,62,73,68,59,50,86,89,42,38,78,32,88,4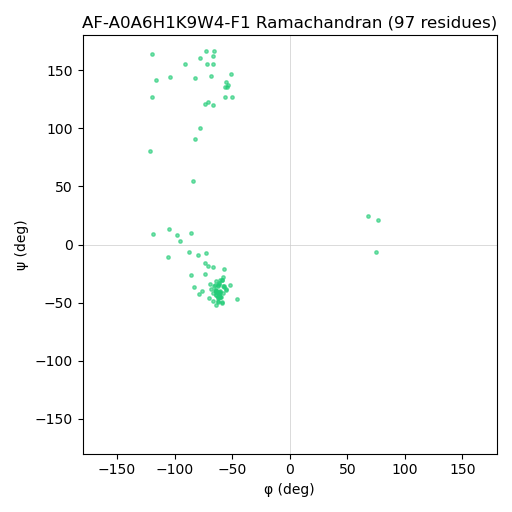0,97,56,78,93,31,29,46,30,61,72,73,68,55,74,82,74,72,54,63,71,58,22,41,48,51,31,63,68,43,59,86,53,39,79,56,42,39,74,68,72,82,32,45,66,60,41,89,54,63,97,83,52,50,46,53,54,40,39,38,9,51,54,32,41,86,132